Protein AF-A0A8T4M4H5-F1 (afdb_monomer_lite)

Structure (mmCIF, N/CA/C/O backbone):
data_AF-A0A8T4M4H5-F1
#
_entry.id   AF-A0A8T4M4H5-F1
#
loop_
_atom_site.group_PDB
_atom_site.id
_atom_site.type_symbol
_atom_site.label_atom_id
_atom_site.label_alt_id
_atom_site.label_comp_id
_atom_site.label_asym_id
_atom_site.label_entity_id
_atom_site.label_seq_id
_atom_site.pdbx_PDB_ins_code
_atom_site.Cartn_x
_atom_site.Cartn_y
_atom_site.Cartn_z
_atom_site.occupancy
_atom_site.B_iso_or_equiv
_atom_site.auth_seq_id
_atom_site.auth_comp_id
_atom_site.auth_asym_id
_atom_site.auth_atom_id
_atom_site.pdbx_PDB_model_num
ATOM 1 N N . MET A 1 1 ? 18.445 -0.729 -23.085 1.00 56.78 1 MET A N 1
ATOM 2 C CA . MET A 1 1 ? 18.054 -1.509 -21.893 1.00 56.78 1 MET A CA 1
ATOM 3 C C . MET A 1 1 ? 16.879 -0.781 -21.269 1.00 56.78 1 MET A C 1
ATOM 5 O O . MET A 1 1 ? 17.047 0.380 -20.922 1.00 56.78 1 MET A O 1
ATOM 9 N N . VAL A 1 2 ? 15.698 -1.399 -21.248 1.00 61.31 2 VAL A N 1
ATOM 10 C CA . VAL A 1 2 ? 14.478 -0.782 -20.703 1.00 61.31 2 VAL A CA 1
ATOM 11 C C . VAL A 1 2 ? 14.607 -0.735 -19.185 1.00 61.31 2 VAL A C 1
ATOM 13 O O . VAL A 1 2 ? 14.843 -1.768 -18.555 1.00 61.31 2 VAL A O 1
ATOM 16 N N . LYS A 1 3 ? 14.509 0.463 -18.609 1.00 72.00 3 LYS A N 1
ATOM 17 C CA . LYS A 1 3 ? 14.548 0.678 -17.161 1.00 72.00 3 LYS A CA 1
ATOM 18 C C . LYS A 1 3 ? 13.141 0.954 -16.664 1.00 72.00 3 LYS A C 1
ATOM 20 O O . LYS A 1 3 ? 12.442 1.788 -17.235 1.00 72.00 3 LYS A O 1
ATOM 25 N N . VAL A 1 4 ? 12.759 0.272 -15.589 1.00 78.06 4 VAL A N 1
ATOM 26 C CA . VAL A 1 4 ? 11.520 0.560 -14.870 1.00 78.06 4 VAL A CA 1
ATOM 27 C C . VAL A 1 4 ? 11.870 1.191 -13.538 1.00 78.06 4 VAL A C 1
ATOM 29 O O . VAL A 1 4 ? 12.685 0.658 -12.783 1.00 78.06 4 VAL A O 1
ATOM 32 N N . VAL A 1 5 ? 11.233 2.320 -13.250 1.00 80.88 5 VAL A N 1
ATOM 33 C CA . VAL A 1 5 ? 11.413 3.037 -11.990 1.00 80.88 5 VAL A CA 1
ATOM 34 C C . VAL A 1 5 ? 10.059 3.164 -11.318 1.00 80.88 5 VAL A C 1
ATOM 36 O O . VAL A 1 5 ? 9.147 3.756 -11.884 1.00 80.88 5 VAL A O 1
ATOM 39 N N . ILE A 1 6 ? 9.898 2.597 -10.123 1.00 82.31 6 ILE A N 1
ATOM 40 C CA . ILE A 1 6 ? 8.670 2.781 -9.341 1.00 82.31 6 ILE A CA 1
AT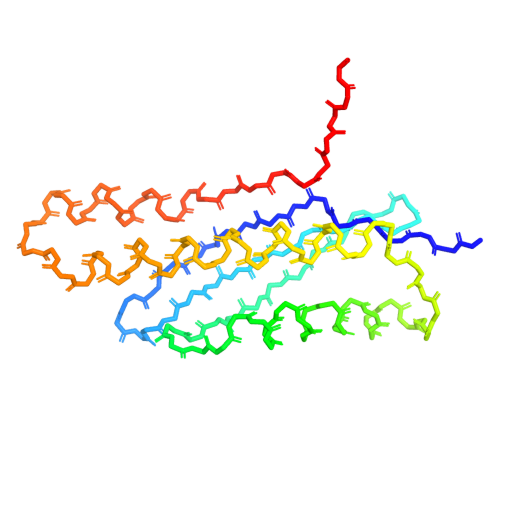OM 41 C C . ILE A 1 6 ? 8.718 4.182 -8.734 1.00 82.31 6 ILE A C 1
ATOM 43 O O . ILE A 1 6 ? 9.647 4.521 -8.005 1.00 82.31 6 ILE A O 1
ATOM 47 N N . THR A 1 7 ? 7.717 5.002 -9.039 1.00 85.00 7 THR A N 1
ATOM 48 C CA . THR A 1 7 ? 7.741 6.435 -8.731 1.00 85.00 7 THR A CA 1
ATOM 49 C C . THR A 1 7 ? 6.779 6.837 -7.626 1.00 85.00 7 THR A C 1
ATOM 51 O O . THR A 1 7 ? 7.022 7.818 -6.918 1.00 85.00 7 THR A O 1
ATOM 54 N N . GLU A 1 8 ? 5.709 6.071 -7.423 1.00 87.56 8 GLU A N 1
ATOM 55 C CA . GLU A 1 8 ? 4.660 6.404 -6.464 1.00 87.56 8 GLU A CA 1
ATOM 56 C C . GLU A 1 8 ? 4.042 5.152 -5.848 1.00 87.56 8 GLU A C 1
ATOM 58 O O . GLU A 1 8 ? 3.789 4.165 -6.539 1.00 87.56 8 GLU A O 1
ATOM 63 N N . PHE A 1 9 ? 3.716 5.252 -4.563 1.00 84.50 9 PHE A N 1
ATOM 64 C CA . PHE A 1 9 ? 2.793 4.369 -3.864 1.00 84.50 9 PHE A CA 1
ATOM 65 C C . PHE A 1 9 ? 1.660 5.199 -3.259 1.00 84.50 9 PHE A C 1
ATOM 67 O O . PHE A 1 9 ? 1.912 6.195 -2.576 1.00 84.50 9 PHE A O 1
ATOM 74 N N . LYS A 1 10 ? 0.410 4.793 -3.478 1.00 87.81 10 LYS A N 1
ATOM 75 C CA . LYS A 1 10 ? -0.761 5.521 -2.982 1.00 87.81 10 LYS A CA 1
ATOM 76 C C . LYS A 1 10 ? -1.820 4.574 -2.437 1.00 87.81 10 LYS A C 1
ATOM 78 O O . LYS A 1 10 ? -2.192 3.604 -3.092 1.00 87.81 10 LYS A O 1
ATOM 83 N N . VAL A 1 11 ? -2.359 4.902 -1.268 1.00 87.56 11 VAL A N 1
ATOM 84 C CA . VAL A 1 11 ? -3.592 4.296 -0.763 1.00 87.56 11 VAL A CA 1
ATOM 85 C C . VAL A 1 11 ? -4.764 4.984 -1.449 1.00 87.56 11 VAL A C 1
ATOM 87 O O . VAL A 1 11 ? -4.923 6.197 -1.353 1.00 87.56 11 VAL A O 1
ATOM 90 N N . GLU A 1 12 ? -5.572 4.217 -2.172 1.00 89.38 12 GLU A N 1
ATOM 91 C CA . GLU A 1 12 ? -6.755 4.737 -2.862 1.00 89.38 12 GLU A CA 1
ATOM 92 C C . GLU A 1 12 ? -7.995 4.652 -1.975 1.00 89.38 12 GLU A C 1
ATOM 94 O O . GLU A 1 12 ? -8.816 5.569 -1.966 1.00 89.38 12 GLU A O 1
ATOM 99 N N . LYS A 1 13 ? -8.148 3.551 -1.227 1.00 89.25 13 LYS A N 1
ATOM 100 C CA . LYS A 1 13 ? -9.342 3.329 -0.407 1.00 89.25 13 LYS A CA 1
ATOM 101 C C . LYS A 1 13 ? -9.106 2.335 0.721 1.00 89.25 13 LYS A C 1
ATOM 103 O O . LYS A 1 13 ? -8.685 1.212 0.479 1.00 89.25 13 LYS A O 1
ATOM 108 N N . LEU A 1 14 ? -9.495 2.694 1.940 1.00 87.56 14 LEU A N 1
ATOM 109 C CA . LEU A 1 14 ? -9.596 1.781 3.077 1.00 87.56 14 LEU A CA 1
ATOM 110 C C . LEU A 1 14 ? -11.049 1.329 3.282 1.00 87.56 14 LEU A C 1
ATOM 112 O O . LEU A 1 14 ? -11.947 2.150 3.470 1.00 87.56 14 LEU A O 1
ATOM 116 N N . ASN A 1 15 ? -11.288 0.021 3.325 1.00 86.38 15 ASN A N 1
ATOM 117 C CA . ASN A 1 15 ? -12.579 -0.569 3.664 1.00 86.38 15 ASN A CA 1
ATOM 118 C C . ASN A 1 15 ? -12.457 -1.435 4.923 1.00 86.38 15 ASN A C 1
ATOM 120 O O . ASN A 1 15 ? -12.056 -2.595 4.869 1.00 86.38 15 ASN A O 1
ATOM 124 N N . LEU A 1 16 ? -12.841 -0.879 6.072 1.00 82.06 16 LEU A N 1
ATOM 125 C CA . LEU A 1 16 ? -12.766 -1.591 7.350 1.00 82.06 16 LEU A CA 1
ATOM 126 C C . LEU A 1 16 ? -13.830 -2.688 7.490 1.00 82.06 16 LEU A C 1
ATOM 128 O O . LEU A 1 16 ? -13.561 -3.694 8.142 1.00 82.06 16 LEU A O 1
ATOM 132 N N . GLY A 1 17 ? -14.991 -2.539 6.841 1.00 82.44 17 GLY A N 1
ATOM 133 C CA . GLY A 1 17 ? -16.054 -3.551 6.853 1.00 82.44 17 GLY A CA 1
ATOM 134 C C . GLY A 1 17 ? -15.660 -4.816 6.090 1.00 82.44 17 GLY A C 1
ATOM 135 O O . GLY A 1 17 ? -15.805 -5.922 6.600 1.00 82.44 17 GLY A O 1
ATOM 136 N N . GLN A 1 18 ? -15.078 -4.652 4.900 1.00 85.75 18 GLN A N 1
ATOM 137 C CA . GLN A 1 18 ? -14.538 -5.763 4.101 1.00 85.75 18 GLN A CA 1
ATOM 138 C C . GLN A 1 18 ? -13.118 -6.163 4.511 1.00 85.75 18 GLN A C 1
ATOM 140 O O . GLN A 1 18 ? -12.546 -7.071 3.915 1.00 85.75 18 GLN A O 1
ATOM 145 N N . LYS A 1 19 ? -12.544 -5.488 5.515 1.00 85.69 19 LYS A N 1
ATOM 146 C CA . LYS A 1 19 ? -11.156 -5.651 5.945 1.00 85.69 19 LYS A CA 1
ATOM 147 C C . LYS A 1 19 ? -10.192 -5.626 4.758 1.00 85.69 19 LYS A C 1
ATOM 149 O O . LYS A 1 19 ? -9.374 -6.527 4.615 1.00 85.69 19 LYS A O 1
ATOM 154 N N . SER A 1 20 ? -10.288 -4.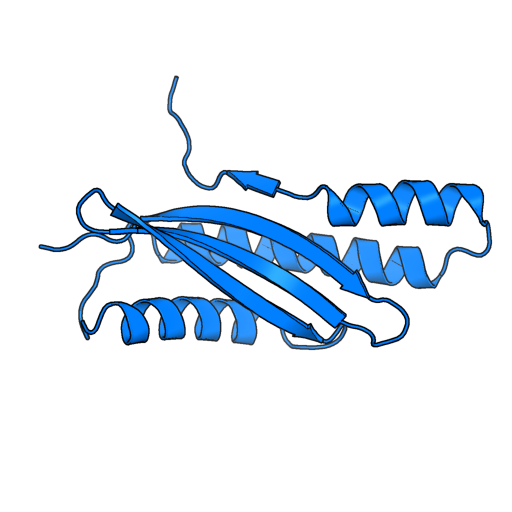610 3.906 1.00 86.94 20 SER A N 1
ATOM 155 C CA . SER A 1 20 ? -9.436 -4.477 2.726 1.00 86.94 20 SER A CA 1
ATOM 156 C C . SER A 1 20 ? -8.910 -3.059 2.526 1.00 86.94 20 SER A C 1
ATOM 158 O O . SER A 1 20 ? -9.500 -2.089 3.000 1.00 86.94 20 SER A O 1
ATOM 160 N N . ILE A 1 21 ? -7.820 -2.933 1.780 1.00 86.12 21 ILE A N 1
ATOM 161 C CA . ILE A 1 21 ? -7.238 -1.665 1.347 1.00 86.12 21 ILE A CA 1
ATOM 162 C C . ILE A 1 21 ? -6.880 -1.745 -0.138 1.00 86.12 21 ILE A C 1
ATOM 164 O O . ILE A 1 21 ? -6.210 -2.676 -0.572 1.00 86.12 21 ILE A O 1
ATOM 168 N N . ASP A 1 22 ? -7.344 -0.779 -0.919 1.00 88.56 22 ASP A N 1
ATOM 169 C CA . ASP A 1 22 ? -6.970 -0.624 -2.318 1.00 88.56 22 ASP A CA 1
ATOM 170 C C . ASP A 1 22 ? -5.741 0.283 -2.380 1.00 88.56 22 ASP A C 1
ATOM 172 O O . ASP A 1 22 ? -5.759 1.422 -1.900 1.00 88.56 22 ASP A O 1
ATOM 176 N N . VAL A 1 23 ? -4.664 -0.233 -2.958 1.00 86.00 23 VAL A N 1
ATOM 177 C CA . VAL A 1 23 ? -3.385 0.458 -3.101 1.00 86.00 23 VAL A CA 1
ATOM 178 C C . VAL A 1 23 ? -2.973 0.478 -4.558 1.00 86.00 23 VAL A C 1
ATOM 180 O O . VAL A 1 23 ? -3.221 -0.469 -5.303 1.00 86.00 23 VAL A O 1
ATOM 183 N N . SER A 1 24 ? -2.331 1.555 -4.975 1.00 88.06 24 SER A N 1
ATOM 184 C CA . SER A 1 24 ? -1.835 1.703 -6.330 1.00 88.06 24 SER A CA 1
ATOM 185 C C . SER A 1 24 ? -0.363 2.061 -6.358 1.00 88.06 24 SER A C 1
ATOM 187 O O . SER A 1 24 ? 0.175 2.669 -5.429 1.00 88.06 24 SER A O 1
ATOM 189 N N . PHE A 1 25 ? 0.272 1.673 -7.457 1.00 84.25 25 PHE A N 1
ATOM 190 C CA . PHE A 1 25 ? 1.655 1.997 -7.748 1.00 84.25 25 PHE A CA 1
ATOM 191 C C . PHE A 1 25 ? 1.738 2.659 -9.104 1.00 84.25 25 PHE A C 1
ATOM 193 O O . PHE A 1 25 ? 1.115 2.183 -10.058 1.00 84.25 25 PHE A O 1
ATOM 200 N N . ALA A 1 26 ? 2.530 3.722 -9.182 1.00 88.00 26 ALA A N 1
ATOM 201 C CA . ALA A 1 26 ? 2.962 4.270 -10.454 1.00 88.00 26 ALA A CA 1
ATOM 202 C C . ALA A 1 26 ? 4.417 3.896 -10.716 1.00 88.00 26 ALA A C 1
ATOM 204 O O . ALA A 1 26 ? 5.233 3.847 -9.792 1.00 88.00 26 ALA A O 1
ATOM 205 N N . TYR A 1 27 ? 4.724 3.645 -11.979 1.00 85.19 27 TYR A N 1
ATOM 206 C CA . TYR A 1 27 ? 6.074 3.380 -12.440 1.00 85.19 27 TYR A CA 1
ATOM 207 C C . TYR A 1 27 ? 6.284 3.990 -13.818 1.00 85.19 27 TYR A C 1
ATOM 209 O O . TYR A 1 27 ? 5.358 4.037 -14.626 1.00 85.19 27 TYR A O 1
ATOM 217 N N . ASP A 1 28 ? 7.504 4.429 -14.083 1.00 86.00 28 ASP A N 1
ATOM 218 C CA . ASP A 1 28 ? 7.901 4.940 -15.385 1.00 86.00 28 ASP A CA 1
ATOM 219 C C . ASP A 1 28 ? 8.633 3.837 -16.149 1.00 86.00 28 ASP A C 1
ATOM 221 O O . ASP A 1 28 ? 9.493 3.146 -15.598 1.00 86.00 28 ASP A O 1
ATOM 225 N N . GLN A 1 29 ? 8.266 3.668 -17.416 1.00 81.88 29 GLN A N 1
ATOM 226 C CA . GLN A 1 29 ? 8.885 2.746 -18.361 1.00 81.88 29 GLN A CA 1
ATOM 227 C C . GLN A 1 29 ? 9.042 3.468 -19.697 1.00 81.88 29 GLN A C 1
ATOM 229 O O . GLN A 1 29 ? 8.054 3.930 -20.262 1.00 81.88 29 GLN A O 1
ATOM 234 N N . ASP A 1 30 ? 10.275 3.575 -20.194 1.00 77.56 30 ASP A N 1
ATOM 235 C CA . ASP A 1 30 ? 10.584 4.174 -21.504 1.00 77.56 30 ASP A CA 1
ATOM 236 C C . ASP A 1 30 ? 9.944 5.565 -21.715 1.00 77.56 30 ASP A C 1
ATOM 238 O O . ASP A 1 30 ? 9.426 5.889 -22.781 1.00 77.56 30 ASP A O 1
ATOM 242 N N . GLY A 1 31 ? 9.938 6.392 -20.662 1.00 74.69 31 GLY A N 1
ATOM 243 C CA . GLY A 1 31 ? 9.346 7.738 -20.676 1.00 74.69 31 GLY A CA 1
ATOM 244 C C . GLY A 1 31 ? 7.819 7.778 -20.527 1.00 74.69 31 GLY A C 1
ATOM 245 O O . GLY A 1 31 ? 7.244 8.862 -20.476 1.00 74.69 31 GLY A O 1
ATOM 246 N N . SER A 1 32 ? 7.161 6.622 -20.409 1.00 81.81 32 SER A N 1
ATOM 247 C CA . SER A 1 32 ? 5.722 6.506 -20.168 1.00 81.81 32 SER A CA 1
ATOM 248 C C . SER A 1 32 ? 5.432 6.157 -18.712 1.00 81.81 32 SER A C 1
ATOM 250 O O . SER A 1 32 ? 5.928 5.159 -18.185 1.00 81.81 32 SER A O 1
ATOM 252 N N . ARG A 1 33 ? 4.578 6.957 -18.067 1.00 85.94 33 ARG A N 1
ATOM 253 C CA . ARG A 1 33 ? 4.093 6.681 -16.713 1.00 85.94 33 ARG A CA 1
ATOM 254 C C . ARG A 1 33 ? 2.916 5.715 -16.760 1.00 85.94 33 ARG A C 1
ATOM 256 O O . ARG A 1 33 ? 1.864 6.024 -17.313 1.00 85.94 33 ARG A O 1
ATOM 263 N N . ASN A 1 34 ? 3.074 4.580 -16.103 1.00 85.12 34 ASN A N 1
ATOM 264 C CA . ASN A 1 34 ? 2.072 3.537 -15.966 1.00 85.12 34 ASN A CA 1
ATOM 265 C C . ASN A 1 34 ? 1.587 3.445 -14.518 1.00 85.12 34 ASN A C 1
ATOM 267 O O . ASN A 1 34 ? 2.260 3.887 -13.583 1.00 85.12 34 ASN A O 1
ATOM 271 N N . LYS A 1 35 ? 0.396 2.872 -14.322 1.00 87.31 35 LYS A N 1
ATOM 272 C CA . LYS A 1 35 ? -0.206 2.685 -12.999 1.00 87.31 35 LYS A CA 1
ATOM 273 C C . LYS A 1 35 ? -0.973 1.372 -12.931 1.00 87.31 35 LYS A C 1
ATOM 275 O O . LYS A 1 35 ? -1.706 1.038 -13.856 1.00 87.31 35 LYS A O 1
ATOM 280 N N . PHE A 1 36 ? -0.876 0.677 -11.804 1.00 84.69 36 PHE A N 1
ATOM 281 C CA . PHE A 1 36 ? -1.771 -0.434 -11.477 1.00 84.69 36 PHE A CA 1
ATOM 282 C C . PHE A 1 36 ? -2.285 -0.313 -10.045 1.00 84.69 36 PHE A C 1
ATOM 284 O O . PHE A 1 36 ? -1.667 0.336 -9.202 1.00 84.69 36 PHE A O 1
ATOM 291 N N . THR A 1 37 ? -3.441 -0.921 -9.784 1.00 86.25 37 THR A N 1
ATOM 292 C CA . THR A 1 37 ? -4.093 -0.933 -8.469 1.00 86.25 37 THR A CA 1
ATOM 293 C C . THR A 1 37 ? -4.331 -2.374 -8.045 1.00 86.25 37 THR A C 1
ATOM 295 O O . THR A 1 37 ? -4.685 -3.217 -8.869 1.00 86.25 37 THR A O 1
ATOM 298 N N . LYS A 1 38 ? -4.146 -2.661 -6.760 1.00 84.00 38 LYS A N 1
ATOM 299 C CA . LYS A 1 38 ? -4.381 -3.966 -6.154 1.00 84.00 38 LYS A CA 1
ATOM 300 C C . LYS A 1 38 ? -5.184 -3.783 -4.871 1.00 84.00 38 LYS A C 1
ATOM 302 O O . LYS A 1 38 ? -4.951 -2.842 -4.117 1.00 84.00 38 LYS A O 1
ATOM 307 N N . LYS A 1 39 ? -6.100 -4.711 -4.616 1.00 85.56 39 LYS A N 1
ATOM 308 C CA . LYS A 1 39 ? -6.777 -4.838 -3.328 1.00 85.56 39 LYS A CA 1
ATOM 309 C C . LYS A 1 39 ? -5.973 -5.768 -2.427 1.00 85.56 39 LYS A C 1
ATOM 311 O O . LYS A 1 39 ? -5.561 -6.834 -2.874 1.00 85.56 39 LYS A O 1
ATOM 316 N N . LEU A 1 40 ? -5.793 -5.362 -1.179 1.00 80.31 40 LEU A N 1
ATOM 317 C CA . LEU A 1 40 ? -5.123 -6.104 -0.118 1.00 80.31 40 LEU A CA 1
ATOM 318 C C . LEU A 1 40 ? -6.084 -6.404 1.013 1.00 80.31 40 LEU A C 1
ATOM 320 O O . LEU A 1 40 ? -6.876 -5.536 1.383 1.00 80.31 40 LEU A O 1
ATOM 324 N N . MET A 1 41 ? -5.971 -7.580 1.619 1.00 83.81 41 MET A N 1
ATOM 325 C CA . MET A 1 41 ? -6.740 -7.904 2.817 1.00 83.81 41 MET A CA 1
ATOM 326 C C . MET A 1 41 ? -5.979 -7.486 4.081 1.00 83.81 41 MET A C 1
ATOM 328 O O . MET A 1 41 ? -4.774 -7.703 4.222 1.00 83.81 41 MET A O 1
ATOM 332 N N . ILE A 1 42 ? -6.694 -6.895 5.041 1.00 76.56 42 ILE A N 1
ATOM 333 C CA . ILE A 1 42 ? -6.173 -6.487 6.348 1.00 76.56 42 ILE A CA 1
ATOM 334 C C . ILE A 1 42 ? -5.885 -7.765 7.154 1.00 76.56 42 ILE A C 1
ATOM 336 O O . ILE A 1 42 ? -6.750 -8.283 7.858 1.00 76.56 42 ILE A O 1
ATOM 340 N N . GLY A 1 43 ? -4.673 -8.296 6.994 1.00 70.00 43 GLY A N 1
ATOM 341 C CA . GLY A 1 43 ? -4.192 -9.543 7.588 1.00 70.00 43 GLY A CA 1
ATOM 342 C C . GLY A 1 43 ? -3.232 -10.338 6.691 1.00 70.00 43 GLY A C 1
ATOM 343 O O . GLY A 1 43 ? -2.620 -11.282 7.182 1.00 70.00 43 GLY A O 1
ATOM 344 N N . GLU A 1 44 ? -3.077 -9.978 5.411 1.00 68.56 44 GLU A N 1
ATOM 345 C CA . GLU A 1 44 ? -2.130 -10.637 4.499 1.00 68.56 44 GLU A CA 1
ATOM 346 C C . GLU A 1 44 ? -0.658 -10.332 4.821 1.00 68.56 44 GLU A C 1
ATOM 348 O O . GLU A 1 44 ? -0.313 -9.279 5.362 1.00 68.56 44 GLU A O 1
ATOM 353 N N . ASN A 1 45 ? 0.227 -11.263 4.444 1.00 72.94 45 ASN A N 1
ATOM 354 C CA . ASN A 1 45 ? 1.673 -11.081 4.537 1.00 72.94 45 ASN A CA 1
ATOM 355 C C . ASN A 1 45 ? 2.142 -10.016 3.525 1.00 72.94 45 ASN A C 1
ATOM 357 O O . ASN A 1 45 ? 2.20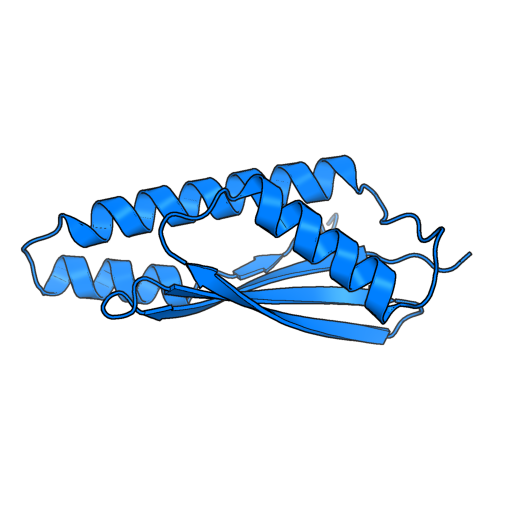3 -10.258 2.319 1.00 72.94 45 ASN A O 1
ATOM 361 N N . VAL A 1 46 ? 2.499 -8.843 4.048 1.00 66.69 46 VAL A N 1
ATOM 362 C CA . VAL A 1 46 ? 2.935 -7.644 3.313 1.00 66.69 46 VAL A CA 1
ATOM 363 C C . VAL A 1 46 ? 4.089 -7.913 2.347 1.00 66.69 46 VAL A C 1
ATOM 365 O O . VAL A 1 46 ? 4.108 -7.371 1.241 1.00 66.69 46 VAL A O 1
ATOM 368 N N . VAL A 1 47 ? 5.034 -8.771 2.732 1.00 67.38 47 VAL A N 1
ATOM 369 C CA . VAL A 1 47 ? 6.196 -9.102 1.898 1.00 67.38 47 VAL A CA 1
ATOM 370 C C . VAL A 1 47 ? 5.746 -9.821 0.627 1.00 67.38 47 VAL A C 1
ATOM 372 O O . VAL A 1 47 ? 6.183 -9.468 -0.467 1.00 67.38 47 VAL A O 1
ATOM 375 N N . ASN A 1 48 ? 4.798 -10.754 0.745 1.00 72.62 48 ASN A N 1
ATOM 376 C CA . ASN A 1 48 ? 4.254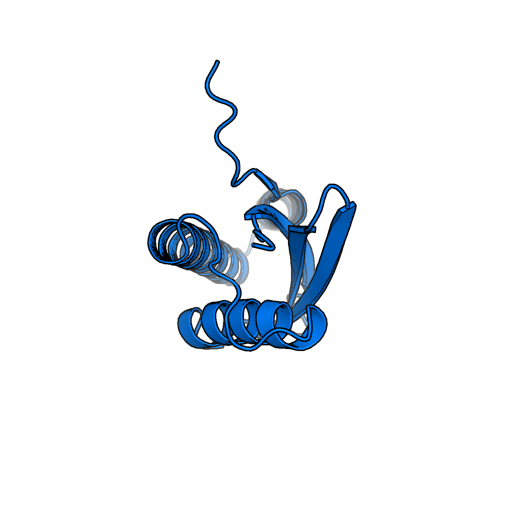 -11.480 -0.405 1.00 72.62 48 ASN A CA 1
ATOM 377 C C . ASN A 1 48 ? 3.536 -10.543 -1.377 1.00 72.62 48 ASN A C 1
ATOM 379 O O . ASN A 1 48 ? 3.634 -10.726 -2.587 1.00 72.62 48 ASN A O 1
ATOM 383 N N . PHE A 1 49 ? 2.856 -9.517 -0.866 1.00 72.81 49 PHE A N 1
ATOM 384 C CA . PHE A 1 49 ? 2.229 -8.507 -1.707 1.00 72.81 49 PHE A CA 1
ATOM 385 C C . PHE A 1 49 ? 3.246 -7.678 -2.491 1.00 72.81 49 PHE A C 1
ATOM 387 O O . PHE A 1 49 ? 3.082 -7.518 -3.697 1.00 72.81 49 PHE A O 1
ATOM 394 N N . VAL A 1 50 ? 4.292 -7.164 -1.837 1.00 71.62 50 VAL A N 1
ATOM 395 C CA . VAL A 1 50 ? 5.320 -6.362 -2.521 1.00 71.62 50 VAL A CA 1
ATOM 396 C C . VAL A 1 50 ? 6.027 -7.206 -3.584 1.00 71.62 50 VAL A C 1
ATOM 398 O O . VAL A 1 50 ? 6.233 -6.741 -4.704 1.00 71.62 50 VAL A O 1
ATOM 401 N N . LEU A 1 51 ? 6.314 -8.474 -3.278 1.00 73.06 51 LEU A N 1
ATOM 402 C CA . LEU A 1 51 ? 6.871 -9.424 -4.243 1.00 73.06 51 LEU A CA 1
ATOM 403 C C . LEU A 1 51 ? 5.910 -9.701 -5.409 1.00 73.06 51 LEU A C 1
ATOM 405 O O . LEU A 1 51 ? 6.341 -9.711 -6.562 1.00 73.06 51 LEU A O 1
ATOM 409 N N . ALA A 1 52 ? 4.614 -9.877 -5.139 1.00 74.12 52 ALA A N 1
ATOM 410 C CA . ALA A 1 52 ? 3.600 -10.061 -6.174 1.00 74.12 52 ALA A CA 1
ATOM 411 C C . ALA A 1 52 ? 3.430 -8.806 -7.043 1.00 74.12 52 ALA A C 1
ATOM 413 O O . ALA A 1 52 ? 3.328 -8.928 -8.256 1.00 74.12 52 ALA A O 1
ATOM 414 N N . ALA A 1 53 ? 3.468 -7.608 -6.457 1.00 73.62 53 ALA A N 1
ATOM 415 C CA . ALA A 1 53 ? 3.392 -6.338 -7.172 1.00 73.62 53 ALA A CA 1
ATOM 416 C C . ALA A 1 53 ? 4.608 -6.133 -8.093 1.00 73.62 53 ALA A C 1
ATOM 418 O O . ALA A 1 53 ? 4.444 -5.794 -9.262 1.00 73.62 53 ALA A O 1
ATOM 419 N N . ILE A 1 54 ? 5.820 -6.416 -7.604 1.00 74.56 54 ILE A N 1
ATOM 420 C CA . ILE A 1 54 ? 7.046 -6.406 -8.418 1.00 74.56 54 ILE A CA 1
ATOM 421 C C . ILE A 1 54 ? 6.968 -7.457 -9.537 1.00 74.56 54 ILE A C 1
ATOM 423 O 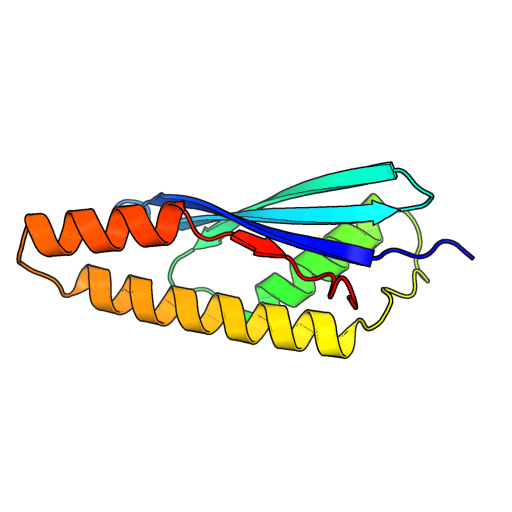O . ILE A 1 54 ? 7.347 -7.183 -10.676 1.00 74.56 54 ILE A O 1
ATOM 427 N N . SER A 1 55 ? 6.448 -8.652 -9.243 1.00 76.12 55 SER A N 1
ATOM 428 C CA . SER A 1 55 ? 6.233 -9.698 -10.248 1.00 76.12 55 SER A CA 1
ATOM 429 C C . SER A 1 55 ? 5.204 -9.283 -11.304 1.00 76.12 55 SER A C 1
ATOM 431 O O . SER A 1 55 ? 5.431 -9.510 -12.489 1.00 76.12 55 SER A O 1
ATOM 433 N N . ASP A 1 56 ? 4.111 -8.634 -10.904 1.00 75.06 56 ASP A N 1
ATOM 434 C CA . ASP A 1 56 ? 3.078 -8.130 -11.809 1.00 75.06 56 ASP A CA 1
ATOM 435 C C . ASP A 1 56 ? 3.634 -7.031 -12.724 1.00 75.06 56 ASP A C 1
ATOM 437 O O . ASP A 1 56 ? 3.359 -7.059 -13.919 1.00 75.06 56 ASP A O 1
ATOM 441 N N . ILE A 1 57 ? 4.493 -6.135 -12.220 1.00 71.88 57 ILE A N 1
ATOM 442 C CA . ILE A 1 57 ? 5.234 -5.177 -13.060 1.00 71.88 57 ILE A CA 1
ATOM 443 C C . ILE A 1 57 ? 6.077 -5.934 -14.094 1.00 71.88 57 ILE A C 1
ATOM 445 O O . ILE A 1 57 ? 5.974 -5.666 -15.289 1.00 71.88 57 ILE A O 1
ATOM 449 N N . LYS A 1 58 ? 6.860 -6.935 -13.671 1.00 71.81 58 LYS A N 1
ATOM 450 C CA . LYS A 1 58 ? 7.689 -7.748 -14.584 1.00 71.81 58 LYS A CA 1
ATOM 451 C C . LYS A 1 58 ? 6.846 -8.477 -15.646 1.00 71.81 58 LYS A C 1
ATOM 453 O O . LYS A 1 58 ? 7.264 -8.581 -16.794 1.00 71.81 58 LYS A O 1
ATOM 458 N N . LYS A 1 59 ? 5.637 -8.934 -15.294 1.00 74.06 59 LYS A N 1
ATOM 459 C CA . LYS A 1 59 ? 4.695 -9.581 -16.227 1.00 74.06 59 LYS A CA 1
ATOM 460 C C . LYS A 1 59 ? 4.059 -8.596 -17.205 1.00 74.06 59 LYS A C 1
ATOM 462 O O . LYS A 1 59 ? 4.049 -8.868 -18.399 1.00 74.06 59 LYS A O 1
ATOM 467 N N . VAL A 1 60 ? 3.535 -7.469 -16.716 1.00 68.12 60 VAL A N 1
ATOM 468 C CA . VAL A 1 60 ? 2.860 -6.448 -17.541 1.00 68.12 60 VAL A CA 1
ATOM 469 C C . VAL A 1 60 ? 3.834 -5.807 -18.525 1.00 68.12 60 VAL A C 1
ATOM 471 O O . VAL A 1 60 ? 3.470 -5.537 -19.663 1.00 68.12 60 VAL A O 1
ATOM 474 N N . THR A 1 61 ? 5.089 -5.633 -18.116 1.00 67.31 61 THR A N 1
ATOM 475 C CA . THR A 1 61 ? 6.148 -5.116 -18.993 1.00 67.31 61 THR A CA 1
ATOM 476 C C . THR A 1 61 ? 6.671 -6.148 -20.001 1.00 67.31 61 THR A C 1
ATOM 478 O O . THR A 1 61 ? 7.457 -5.790 -20.872 1.00 67.31 61 THR A O 1
ATOM 481 N N . GLY A 1 62 ? 6.230 -7.414 -19.929 1.00 61.72 62 GLY A N 1
ATOM 482 C CA . GLY A 1 62 ? 6.533 -8.459 -20.916 1.00 61.72 62 GLY A CA 1
ATOM 483 C C . GLY A 1 62 ? 8.000 -8.896 -20.972 1.00 61.72 62 GLY A C 1
ATOM 484 O O . GLY A 1 62 ? 8.400 -9.582 -21.911 1.00 61.72 62 GLY A O 1
ATOM 485 N N . MET A 1 63 ? 8.819 -8.505 -19.993 1.00 60.03 63 MET A N 1
ATOM 486 C CA .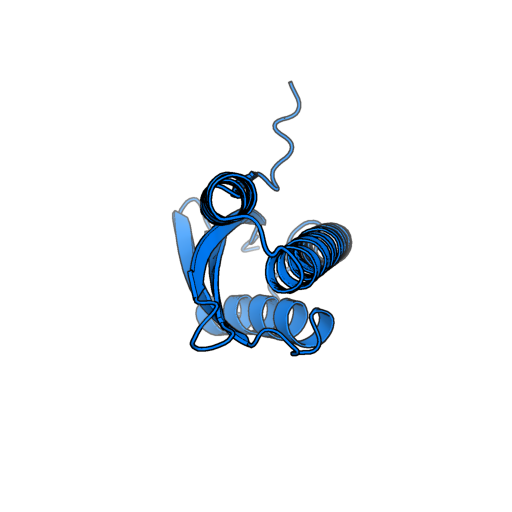 MET A 1 63 ? 10.270 -8.643 -20.068 1.00 60.03 63 MET A CA 1
ATOM 487 C C . MET A 1 63 ? 10.832 -9.435 -18.875 1.00 60.03 63 MET A C 1
ATOM 489 O O . MET A 1 63 ? 10.785 -8.960 -17.739 1.00 60.03 63 MET A O 1
ATOM 493 N N . PRO A 1 64 ? 11.445 -10.612 -19.106 1.00 51.69 64 PRO A N 1
ATOM 494 C CA . PRO A 1 64 ? 11.968 -11.474 -18.039 1.00 51.69 64 PRO A CA 1
ATOM 495 C C . PRO A 1 64 ? 13.216 -10.918 -17.318 1.00 51.69 64 PRO A C 1
ATOM 497 O O . PRO A 1 64 ? 13.665 -11.517 -16.345 1.00 51.69 64 PRO A O 1
ATOM 500 N N . LEU A 1 65 ? 13.773 -9.783 -17.768 1.00 50.09 65 LEU A N 1
ATOM 501 C CA . LEU A 1 65 ? 15.075 -9.236 -17.346 1.00 50.09 65 LEU A CA 1
ATOM 502 C C . LEU A 1 65 ? 15.062 -7.735 -16.987 1.00 50.09 65 LEU A C 1
ATOM 504 O O . LEU A 1 65 ? 16.130 -7.129 -16.895 1.00 50.09 65 LEU A O 1
ATOM 508 N N . VAL A 1 66 ? 13.896 -7.102 -16.793 1.00 58.25 66 VAL A N 1
ATOM 509 C CA . VAL A 1 66 ? 13.863 -5.688 -16.370 1.00 58.25 66 VAL A CA 1
ATOM 510 C C . VAL A 1 66 ? 14.578 -5.540 -15.028 1.00 58.25 66 VAL A C 1
ATOM 512 O O . VAL A 1 66 ? 14.136 -6.074 -14.008 1.00 58.25 66 VAL A O 1
ATOM 515 N N . GLN A 1 67 ? 15.676 -4.785 -15.040 1.00 65.31 67 GLN A N 1
ATOM 516 C CA . GLN A 1 67 ? 16.266 -4.242 -13.827 1.00 65.31 67 GLN A CA 1
ATOM 517 C C . GLN A 1 67 ? 15.349 -3.117 -13.356 1.00 65.31 67 GLN A C 1
ATOM 519 O O . GLN A 1 67 ? 15.307 -2.043 -13.961 1.00 65.31 67 GLN A O 1
ATOM 524 N N . ILE A 1 68 ? 14.587 -3.382 -12.294 1.00 71.31 68 ILE A N 1
ATOM 525 C CA . ILE A 1 68 ? 13.993 -2.297 -11.522 1.00 71.31 68 ILE A CA 1
ATOM 526 C C . ILE A 1 68 ? 15.167 -1.557 -10.899 1.00 71.31 68 ILE A C 1
ATOM 528 O O . ILE A 1 68 ? 15.975 -2.143 -10.171 1.00 71.31 68 ILE A O 1
ATOM 532 N N . GLU A 1 69 ? 15.300 -0.281 -11.237 1.00 71.88 69 GLU A N 1
ATOM 533 C CA . GLU A 1 69 ? 16.386 0.517 -10.693 1.00 71.88 69 GLU A CA 1
ATOM 534 C C . GLU A 1 69 ? 16.222 0.597 -9.171 1.00 71.88 69 GLU A C 1
ATOM 536 O O . GLU A 1 69 ? 15.147 0.940 -8.681 1.00 71.88 69 GLU A O 1
ATOM 541 N N . LYS A 1 70 ? 17.273 0.222 -8.428 1.00 73.75 70 LYS A N 1
ATOM 542 C CA . LYS A 1 70 ? 17.234 0.107 -6.961 1.00 73.75 70 LYS A CA 1
ATOM 543 C C . LYS A 1 70 ? 16.096 -0.802 -6.463 1.00 73.75 70 LYS A C 1
ATOM 545 O O . LYS A 1 70 ? 15.362 -0.436 -5.546 1.00 73.75 70 LYS A O 1
ATOM 550 N N . GLU A 1 71 ? 15.918 -1.977 -7.084 1.00 75.44 71 GLU A N 1
ATOM 551 C CA . GLU A 1 71 ? 14.851 -2.932 -6.725 1.00 75.44 71 GLU A CA 1
ATOM 552 C C . GLU A 1 71 ? 14.817 -3.237 -5.220 1.00 75.44 71 GLU A C 1
ATOM 554 O O . GLU A 1 71 ? 13.739 -3.277 -4.632 1.00 75.44 71 GLU A O 1
ATOM 559 N N . GLU A 1 72 ? 15.982 -3.439 -4.602 1.00 76.44 72 GLU A N 1
ATOM 560 C CA . GLU A 1 72 ? 16.098 -3.789 -3.185 1.00 76.44 72 GLU A CA 1
ATOM 561 C C . GLU A 1 72 ? 15.686 -2.627 -2.271 1.00 76.44 72 GLU A C 1
ATOM 563 O O . GLU A 1 72 ? 14.753 -2.795 -1.485 1.00 76.44 72 GLU A O 1
ATOM 568 N N . ASP A 1 73 ? 16.244 -1.426 -2.463 1.00 76.25 73 ASP A N 1
ATOM 569 C CA . ASP A 1 73 ? 15.842 -0.218 -1.720 1.00 76.25 73 ASP A CA 1
ATOM 570 C C . ASP A 1 73 ? 14.347 0.087 -1.889 1.00 76.25 73 ASP A C 1
ATOM 572 O O . ASP A 1 73 ? 13.646 0.458 -0.946 1.00 76.25 73 ASP A O 1
ATOM 576 N N . THR A 1 74 ? 13.837 -0.069 -3.113 1.00 75.88 74 THR A N 1
ATOM 577 C CA . THR A 1 74 ? 12.428 0.166 -3.440 1.00 75.88 74 THR A CA 1
ATOM 578 C C . THR A 1 74 ? 11.546 -0.832 -2.704 1.00 75.88 74 THR A C 1
ATOM 580 O O . THR A 1 74 ? 10.558 -0.449 -2.076 1.00 75.88 74 THR A O 1
ATOM 583 N N . ARG A 1 75 ? 11.935 -2.110 -2.713 1.00 78.69 75 ARG A N 1
ATOM 584 C CA . ARG A 1 75 ? 11.247 -3.179 -1.992 1.00 78.69 75 ARG A CA 1
ATOM 585 C C . ARG A 1 75 ? 11.239 -2.911 -0.490 1.00 78.69 75 ARG A C 1
ATOM 587 O O . ARG A 1 75 ? 10.180 -3.025 0.124 1.00 78.69 75 ARG A O 1
ATOM 594 N N . GLU A 1 76 ? 12.371 -2.533 0.095 1.00 80.62 76 GLU A N 1
ATOM 595 C CA . GLU A 1 76 ? 12.475 -2.238 1.525 1.00 80.62 76 GLU A CA 1
ATOM 596 C C . GLU A 1 76 ? 11.595 -1.042 1.918 1.00 80.62 76 GLU A C 1
ATOM 598 O O . GLU A 1 76 ? 10.775 -1.150 2.837 1.00 80.62 76 GLU A O 1
ATOM 603 N N . LYS A 1 77 ? 11.677 0.071 1.173 1.00 79.44 77 LYS A N 1
ATOM 604 C CA . LYS A 1 77 ? 10.827 1.255 1.389 1.00 79.44 77 LYS A CA 1
ATOM 605 C C . LYS A 1 77 ? 9.341 0.891 1.311 1.00 79.44 77 LYS A C 1
ATOM 607 O O . LYS A 1 77 ? 8.567 1.290 2.181 1.00 79.44 77 LYS A O 1
ATOM 612 N N . MET A 1 78 ? 8.941 0.086 0.324 1.00 78.19 78 MET A N 1
ATOM 613 C CA . MET A 1 78 ? 7.555 -0.374 0.174 1.00 78.19 78 MET A CA 1
ATOM 614 C C . MET A 1 78 ? 7.098 -1.226 1.362 1.00 78.19 78 MET A C 1
ATOM 616 O O . MET A 1 78 ? 6.035 -0.962 1.926 1.00 78.19 78 MET A O 1
ATOM 620 N N . VAL A 1 79 ? 7.891 -2.224 1.769 1.00 81.88 79 VAL A N 1
ATOM 621 C CA . VAL A 1 79 ? 7.563 -3.098 2.908 1.00 81.88 79 VAL A CA 1
ATOM 622 C C . VAL A 1 79 ? 7.405 -2.277 4.187 1.00 81.88 79 VAL A C 1
ATOM 624 O O . VAL A 1 79 ? 6.405 -2.431 4.891 1.00 81.88 79 VAL A O 1
ATOM 627 N N . ASN A 1 80 ? 8.330 -1.356 4.460 1.00 82.00 80 ASN A N 1
ATOM 628 C CA . ASN A 1 80 ? 8.291 -0.499 5.645 1.00 82.00 80 ASN A CA 1
ATOM 629 C C . ASN A 1 80 ? 7.054 0.408 5.664 1.00 82.00 80 ASN A C 1
ATOM 631 O O . ASN A 1 80 ? 6.348 0.488 6.674 1.00 82.00 80 ASN A O 1
ATOM 635 N N . THR A 1 81 ? 6.743 1.047 4.535 1.00 79.25 81 THR A N 1
ATOM 636 C CA . THR A 1 81 ? 5.551 1.885 4.378 1.00 79.25 81 THR A CA 1
ATOM 637 C C . THR A 1 81 ? 4.264 1.101 4.618 1.00 79.25 81 THR A C 1
ATOM 639 O O . THR A 1 81 ? 3.386 1.553 5.357 1.00 79.25 81 THR A O 1
ATOM 642 N N . ILE A 1 82 ? 4.142 -0.084 4.024 1.00 79.19 82 ILE A N 1
ATOM 643 C CA . ILE A 1 82 ? 2.931 -0.890 4.152 1.00 79.19 82 ILE A CA 1
ATOM 644 C C . ILE A 1 82 ? 2.800 -1.414 5.584 1.00 79.19 82 ILE A C 1
ATOM 646 O O . ILE A 1 82 ? 1.731 -1.282 6.174 1.00 79.19 82 ILE A O 1
ATOM 650 N N . ASN A 1 83 ? 3.878 -1.911 6.194 1.00 82.50 83 ASN A N 1
ATOM 651 C CA . ASN A 1 83 ? 3.869 -2.339 7.595 1.00 82.50 83 ASN A CA 1
ATOM 652 C C . ASN A 1 83 ? 3.373 -1.230 8.530 1.00 82.50 83 ASN A C 1
ATOM 654 O O . ASN A 1 83 ? 2.517 -1.481 9.381 1.00 82.50 83 ASN A O 1
ATOM 658 N N . ARG A 1 84 ? 3.838 0.009 8.333 1.00 82.94 84 ARG A N 1
ATOM 659 C CA . ARG A 1 84 ? 3.356 1.168 9.093 1.00 82.94 84 ARG A CA 1
ATOM 660 C C . ARG A 1 84 ? 1.850 1.386 8.917 1.00 82.94 84 ARG A C 1
ATOM 662 O O . ARG A 1 84 ? 1.147 1.543 9.913 1.00 82.94 84 ARG A O 1
ATOM 669 N N . LEU A 1 85 ? 1.343 1.337 7.683 1.00 82.38 85 LEU A N 1
ATOM 670 C CA . LEU A 1 85 ? -0.096 1.456 7.412 1.00 82.38 85 LEU A CA 1
ATOM 671 C C . LEU A 1 85 ? -0.908 0.366 8.120 1.00 82.38 85 LEU A C 1
ATOM 673 O O . LEU A 1 85 ? -1.959 0.653 8.687 1.00 82.38 85 LEU A O 1
ATOM 677 N N . PHE A 1 86 ? -0.416 -0.872 8.141 1.00 81.50 86 PHE A N 1
ATOM 678 C CA . PHE A 1 86 ? -1.082 -1.970 8.839 1.00 81.50 86 PHE A CA 1
ATOM 679 C C . PHE A 1 86 ? -1.172 -1.751 10.352 1.00 81.50 86 PHE A C 1
ATOM 681 O O . PHE A 1 86 ? -2.192 -2.100 10.949 1.00 81.50 86 PHE A O 1
ATOM 688 N N . VAL A 1 87 ? -0.144 -1.167 10.975 1.00 82.81 87 VAL A N 1
ATOM 689 C CA . VAL A 1 87 ? -0.200 -0.792 12.397 1.00 82.81 87 VAL A CA 1
ATOM 690 C C . VAL A 1 87 ? -1.263 0.282 12.618 1.00 82.81 87 VAL A C 1
ATOM 692 O O . VAL A 1 87 ? -2.145 0.094 13.452 1.00 82.81 87 VAL A O 1
ATOM 695 N N . GLU A 1 88 ? -1.253 1.350 11.815 1.00 84.56 88 GLU A N 1
ATOM 696 C CA . GLU A 1 88 ? -2.232 2.440 11.932 1.00 84.56 88 GLU A CA 1
ATOM 697 C C . GLU A 1 88 ? -3.679 1.945 11.745 1.00 84.56 88 GLU A C 1
ATOM 699 O O . GLU A 1 88 ? -4.580 2.351 12.478 1.00 84.56 88 GLU A O 1
ATOM 704 N N . ILE A 1 89 ? -3.907 1.012 10.816 1.00 83.31 89 ILE A N 1
ATOM 705 C CA . ILE A 1 89 ? -5.207 0.361 10.602 1.00 83.31 89 ILE A CA 1
ATOM 706 C C . ILE A 1 89 ? -5.619 -0.489 11.811 1.00 83.31 89 ILE A C 1
ATOM 708 O O . ILE A 1 89 ? -6.776 -0.435 12.233 1.00 83.31 89 ILE A O 1
ATOM 712 N N . LYS A 1 90 ? -4.700 -1.282 12.375 1.00 80.50 90 LYS A N 1
ATOM 713 C CA . LYS A 1 90 ? -4.975 -2.088 13.577 1.00 80.50 90 LYS A CA 1
ATOM 714 C C . LYS A 1 90 ? -5.319 -1.209 14.773 1.00 80.50 90 LYS A C 1
ATOM 716 O O . LYS A 1 90 ? -6.189 -1.573 15.560 1.00 80.50 90 LYS A O 1
ATOM 721 N N . ASP A 1 91 ? -4.660 -0.066 14.912 1.00 82.44 91 ASP A N 1
ATOM 722 C CA . ASP A 1 91 ? -4.978 0.893 15.964 1.00 82.44 91 ASP A CA 1
ATOM 723 C C . ASP A 1 91 ? -6.334 1.545 15.720 1.00 82.44 91 ASP A C 1
ATOM 725 O O . ASP A 1 91 ? -7.136 1.641 16.647 1.00 82.44 91 ASP A O 1
ATOM 729 N N . LEU A 1 92 ? -6.652 1.884 14.467 1.00 83.44 92 LEU A N 1
ATOM 730 C CA . LEU A 1 92 ? -7.958 2.415 14.086 1.00 83.44 92 LEU A CA 1
ATOM 731 C C . LEU A 1 92 ? -9.110 1.465 14.447 1.00 83.44 92 LEU A C 1
ATOM 733 O O . LEU A 1 92 ? -10.150 1.921 14.917 1.00 83.44 92 LEU A O 1
ATOM 737 N N . GLN A 1 93 ? -8.915 0.151 14.305 1.00 79.75 93 GLN A N 1
ATOM 738 C CA . GLN A 1 93 ? -9.900 -0.865 14.704 1.00 79.75 93 GLN A CA 1
ATOM 739 C C . GLN A 1 93 ? -10.175 -0.903 16.218 1.00 79.75 93 GLN A C 1
ATOM 741 O O . GLN A 1 93 ? -11.210 -1.422 16.631 1.00 79.75 93 GLN A O 1
ATOM 746 N N . LYS A 1 94 ? -9.272 -0.372 17.050 1.00 83.12 94 LYS A N 1
ATOM 747 C CA . LYS A 1 94 ? -9.406 -0.356 18.517 1.00 83.12 94 LYS A CA 1
ATOM 748 C C . LYS A 1 94 ? -10.042 0.932 19.052 1.00 83.12 94 LYS A C 1
ATOM 750 O O . LYS A 1 94 ? -10.352 1.004 20.241 1.00 83.12 94 LYS A O 1
ATOM 755 N N . ILE A 1 95 ? -10.205 1.959 18.217 1.00 82.06 95 ILE A N 1
ATOM 756 C CA . ILE A 1 95 ? -10.720 3.267 18.639 1.00 82.06 95 ILE A CA 1
ATOM 757 C C . ILE A 1 95 ? -12.240 3.200 18.819 1.00 82.06 95 ILE A C 1
ATOM 759 O O . ILE A 1 95 ? -12.960 2.787 17.916 1.00 82.06 95 ILE A O 1
ATOM 763 N N . LYS A 1 96 ? -12.723 3.649 19.985 1.00 73.12 96 LYS A N 1
ATOM 764 C CA . LYS A 1 96 ? -14.158 3.719 20.322 1.00 73.12 96 LYS A CA 1
ATOM 765 C C . LYS A 1 96 ? -14.789 5.100 20.072 1.00 73.12 96 LYS A C 1
ATOM 767 O O . LYS A 1 96 ? -16.008 5.213 20.060 1.00 73.12 96 LYS A O 1
ATOM 772 N N . GLU A 1 97 ? -13.976 6.141 19.887 1.00 79.56 97 GLU A N 1
ATOM 773 C CA . GLU A 1 97 ? -14.417 7.532 19.691 1.00 79.56 97 GLU A CA 1
ATOM 774 C C . GLU A 1 97 ? -14.637 7.856 18.206 1.00 79.56 97 GLU A C 1
ATOM 776 O O . GLU A 1 97 ? -13.724 7.693 17.391 1.00 79.56 97 GLU A O 1
ATOM 781 N N . SER A 1 98 ? -15.814 8.382 17.857 1.00 81.75 98 SER A N 1
ATOM 782 C CA . SER A 1 98 ? -16.201 8.670 16.469 1.00 81.75 98 SER A CA 1
ATOM 783 C C . SER A 1 98 ? -15.317 9.729 15.799 1.00 81.75 98 SER A C 1
ATOM 785 O O . SER A 1 98 ? -14.864 9.525 14.675 1.00 81.75 98 SER A O 1
ATOM 787 N N . GLU A 1 99 ? -14.995 10.836 16.472 1.00 83.19 99 GLU A N 1
ATOM 788 C CA . GLU A 1 99 ? -14.185 11.909 15.873 1.00 83.19 99 GLU A CA 1
ATOM 789 C C . GLU A 1 99 ? -12.734 11.492 15.617 1.00 83.19 99 GLU A C 1
ATOM 791 O O . GLU A 1 99 ? -12.177 11.740 14.543 1.00 83.19 99 GLU A O 1
ATOM 796 N N . LYS A 1 100 ? -12.109 10.836 16.601 1.00 82.25 100 LYS A N 1
ATOM 797 C CA . LYS A 1 100 ? -10.739 10.325 16.483 1.00 82.25 100 LYS A CA 1
ATOM 798 C C . LYS A 1 100 ? -10.656 9.263 15.390 1.00 82.25 100 LYS A C 1
ATOM 800 O O . LYS A 1 100 ? -9.711 9.281 14.601 1.00 82.25 100 LYS A O 1
ATOM 805 N N . TYR A 1 101 ? -11.663 8.395 15.308 1.00 84.69 101 TYR A N 1
ATOM 806 C CA . TYR A 1 101 ? -11.803 7.419 14.235 1.00 84.69 101 TYR A CA 1
ATOM 807 C C . TYR A 1 101 ? -11.868 8.102 12.862 1.00 84.69 101 TYR A C 1
ATOM 809 O O . TYR A 1 101 ? -11.065 7.782 11.989 1.00 84.69 101 TYR A O 1
ATOM 817 N N . MET A 1 102 ? -12.738 9.101 12.681 1.00 84.00 102 MET A N 1
ATOM 818 C CA . MET A 1 102 ? -12.896 9.791 11.394 1.00 84.00 102 MET A CA 1
ATOM 819 C C . MET A 1 102 ? -11.622 10.522 10.951 1.00 84.00 102 MET A C 1
ATOM 821 O O . MET A 1 102 ? -11.229 10.419 9.787 1.00 84.00 102 MET A O 1
ATOM 825 N N . LYS A 1 103 ? -10.925 11.204 11.872 1.00 83.75 103 LYS A N 1
ATOM 826 C CA . LYS A 1 103 ? -9.647 11.879 11.574 1.00 83.75 103 LYS A CA 1
ATOM 827 C C . LYS A 1 103 ? -8.574 10.891 11.103 1.00 83.75 103 LYS A C 1
ATOM 829 O O . LYS A 1 103 ? -7.909 11.132 10.098 1.00 83.75 103 LYS A O 1
ATOM 834 N N . GLN A 1 104 ? -8.418 9.767 11.803 1.00 83.00 104 GLN A N 1
ATOM 835 C CA . GLN A 1 104 ? -7.434 8.734 11.461 1.00 83.00 104 GLN A CA 1
ATOM 836 C C . GLN A 1 104 ? -7.793 8.004 10.157 1.00 83.00 104 GLN A C 1
ATOM 838 O O . GLN A 1 104 ? -6.931 7.801 9.303 1.00 83.00 104 GLN A O 1
ATOM 843 N N . TYR A 1 105 ? -9.072 7.676 9.962 1.00 84.69 105 TYR A N 1
ATOM 844 C CA . TYR A 1 105 ? -9.580 7.068 8.732 1.00 84.69 105 TYR A CA 1
ATOM 845 C C . TYR A 1 105 ? -9.322 7.960 7.506 1.00 84.69 105 TYR A C 1
ATOM 847 O O . TYR A 1 105 ? -8.796 7.492 6.495 1.00 84.69 105 TYR A O 1
ATOM 855 N N . SER A 1 106 ? -9.608 9.265 7.612 1.00 83.31 106 SER A N 1
ATOM 856 C CA . SER A 1 106 ? -9.323 10.233 6.545 1.00 83.31 106 SER A CA 1
ATOM 857 C C . SER A 1 106 ? -7.829 10.326 6.235 1.00 83.31 106 SER A C 1
ATOM 859 O O . SER A 1 106 ? -7.452 10.401 5.066 1.00 83.31 106 SER A O 1
ATOM 861 N N . ARG A 1 107 ? -6.971 10.292 7.265 1.00 85.00 107 ARG A N 1
ATOM 862 C CA . ARG A 1 107 ? -5.513 10.326 7.091 1.00 85.00 107 ARG A CA 1
ATOM 863 C C . ARG A 1 107 ? -5.020 9.147 6.253 1.00 85.00 107 ARG A C 1
ATOM 865 O O . ARG A 1 107 ? -4.241 9.359 5.328 1.00 85.00 107 ARG A O 1
ATOM 872 N N . ILE A 1 108 ? -5.498 7.933 6.525 1.00 84.25 108 ILE A N 1
ATOM 873 C CA . ILE A 1 108 ? -5.066 6.732 5.791 1.00 84.25 108 ILE A CA 1
ATOM 874 C C . ILE A 1 108 ? -5.426 6.827 4.301 1.00 84.25 108 ILE A C 1
ATOM 876 O O . ILE A 1 108 ? -4.592 6.519 3.455 1.00 84.25 108 ILE A O 1
ATOM 880 N N . ASN A 1 109 ? -6.619 7.324 3.964 1.00 81.25 109 ASN A N 1
ATOM 881 C CA . ASN A 1 109 ? -7.037 7.491 2.564 1.00 81.25 109 ASN A CA 1
ATOM 882 C C . ASN A 1 109 ? -6.270 8.598 1.815 1.00 81.25 109 ASN A C 1
ATOM 884 O O . ASN A 1 109 ? -6.289 8.636 0.589 1.00 81.25 109 ASN A O 1
ATOM 888 N N . SER A 1 110 ? -5.592 9.501 2.528 1.00 82.19 110 SER A N 1
ATOM 889 C CA . SER A 1 110 ? -4.732 10.530 1.922 1.00 82.19 110 SER A CA 1
ATOM 890 C C . SER A 1 110 ? -3.279 10.086 1.716 1.00 82.19 110 SER A C 1
ATOM 892 O O . SER A 1 110 ? -2.462 10.872 1.235 1.00 82.19 110 SER A O 1
ATOM 894 N N . TYR A 1 111 ? -2.931 8.846 2.081 1.00 83.31 111 TYR A N 1
ATOM 895 C CA . TYR A 1 111 ? -1.546 8.395 2.071 1.00 83.31 111 TYR A CA 1
ATOM 896 C C . TYR A 1 111 ? -1.009 8.245 0.644 1.00 83.31 111 TYR A C 1
ATOM 898 O O . TYR A 1 111 ? -1.454 7.400 -0.136 1.00 83.31 111 TYR A O 1
ATOM 906 N N . LYS A 1 112 ? -0.008 9.060 0.321 1.00 84.19 112 LYS A N 1
ATOM 907 C CA . LYS A 1 112 ? 0.722 9.035 -0.943 1.00 84.19 112 LYS A CA 1
ATOM 908 C C . LYS A 1 112 ? 2.199 9.254 -0.655 1.00 84.19 112 LYS A C 1
ATOM 910 O O . LYS A 1 112 ? 2.568 10.231 -0.009 1.00 84.19 112 LYS A O 1
ATOM 915 N N . VAL A 1 113 ? 3.029 8.348 -1.150 1.00 81.19 113 VAL A N 1
ATOM 916 C CA . VAL A 1 113 ? 4.483 8.394 -1.012 1.00 81.19 113 VAL A CA 1
ATOM 917 C C . VAL A 1 113 ? 5.092 8.468 -2.397 1.00 81.19 113 VAL A C 1
ATOM 919 O O . VAL A 1 113 ? 4.884 7.584 -3.230 1.00 81.19 113 VAL A O 1
ATOM 922 N N . SER A 1 114 ? 5.857 9.530 -2.624 1.00 82.81 114 SER A N 1
ATOM 923 C CA . SER A 1 114 ? 6.761 9.626 -3.763 1.00 82.81 114 SER A CA 1
ATOM 924 C C . SER A 1 114 ? 8.016 8.824 -3.440 1.00 82.81 114 SER A C 1
ATOM 926 O O . SER A 1 114 ? 8.648 9.053 -2.410 1.00 82.81 114 SER A O 1
ATOM 928 N N . LEU A 1 115 ? 8.341 7.860 -4.296 1.00 76.25 115 LEU A N 1
ATOM 929 C CA . LEU A 1 115 ? 9.492 6.970 -4.113 1.00 76.25 115 LEU A CA 1
ATOM 930 C C . LEU A 1 115 ? 10.724 7.455 -4.884 1.00 76.25 115 LEU A C 1
ATOM 932 O O . LEU A 1 115 ? 11.844 7.059 -4.569 1.00 76.25 115 LEU A O 1
ATOM 936 N N . LEU A 1 116 ? 10.518 8.370 -5.834 1.00 71.06 116 LEU A N 1
ATOM 937 C CA . LEU A 1 116 ? 11.590 9.158 -6.417 1.00 71.06 116 LEU A CA 1
ATOM 938 C C . LEU A 1 116 ? 12.040 10.230 -5.426 1.00 71.06 116 LEU A C 1
ATOM 940 O O . LEU A 1 116 ? 11.294 11.159 -5.106 1.00 71.06 116 LEU A O 1
ATOM 944 N N . GLU A 1 117 ? 13.288 10.123 -4.985 1.00 57.59 117 GLU A N 1
ATOM 945 C CA . GLU A 1 117 ? 14.010 11.265 -4.443 1.00 57.59 117 GLU A CA 1
ATOM 946 C C . GLU A 1 117 ? 14.280 12.214 -5.613 1.00 57.59 117 GLU A C 1
ATOM 948 O O . GLU A 1 117 ? 15.174 11.991 -6.428 1.00 57.59 117 GLU A O 1
ATOM 953 N N . PHE A 1 118 ? 13.479 13.275 -5.726 1.00 45.25 118 PHE A N 1
ATOM 954 C CA . PHE A 1 118 ? 13.949 14.466 -6.419 1.00 45.25 118 PHE A CA 1
ATOM 955 C C . PHE A 1 118 ? 15.094 15.009 -5.568 1.00 45.25 118 PHE A C 1
ATOM 957 O O . PHE A 1 118 ? 14.856 15.729 -4.598 1.00 45.25 118 PHE A O 1
ATOM 964 N N . ASN A 1 119 ? 16.324 14.605 -5.890 1.00 35.97 119 ASN A N 1
ATOM 965 C CA . ASN A 1 119 ? 17.504 15.328 -5.441 1.00 35.97 119 ASN A CA 1
ATOM 966 C C . ASN A 1 119 ? 17.298 16.788 -5.861 1.00 35.97 119 ASN A C 1
ATOM 968 O O . ASN A 1 119 ? 17.204 17.085 -7.053 1.00 35.97 119 ASN A O 1
ATOM 972 N N . LYS A 1 120 ? 17.109 17.655 -4.866 1.00 33.62 120 LYS A N 1
ATOM 973 C CA . LYS A 1 120 ? 17.260 19.098 -5.029 1.00 33.62 120 LYS A CA 1
ATOM 974 C C . LYS A 1 120 ? 18.738 19.436 -5.088 1.00 33.62 120 LYS A C 1
ATOM 976 O O . LYS A 1 120 ? 19.503 18.775 -4.351 1.00 33.62 120 LYS A O 1
#

Foldseek 3Di:
DKAKEWWKKAFQDDDVPQQKTKIKTWIDIPNDIDMDIDIDHLPDDQLVVLVVVVVVVCVVVVHPDHDHPPSVVLSVVSSVVVVVLSVLSVVLVVDPDPVVNVVSNVVSNGDMDTPDDPPD

Secondary structure (DSSP, 8-state):
---EEEEEEEEEEEETTTTEEEEEEEEEETTEEEEEEEEEETTS-HHHHHHHHHHHHHHHTT-TT--BTTHHHHHHHHHHHHHHHHHHHHHHTT---HHHHHHHHHHHHT-EEE-S----

Radius of gyration: 15.57 Å; chains: 1; bounding box: 34×31×42 Å

Sequence (120 aa):
MVKVVITEFKVEKLNLGQKSIDVSFAYDQDGSRNKFTKKLMIGENVVNFVLAAISDIKKVTGMPLVQIEKEEDTREKMVNTINRLFVEIKDLQKIKESEKYMKQYSRINSYKVSLLEFNK

pLDDT: mean 77.63, std 10.25, range [33.62, 89.38]